Protein AF-A0A349Z1N7-F1 (afdb_monomer_lite)

Foldseek 3Di:
DPDPPPDDDDLVRLVVQLVVLVVQLVVLVVQLVVQCVPQPDPLSNVLSCQLSVLSNQLSVLRNVLSVDPDPVVNVVSVVSNVVSVLSNQLSVCSCVLCPVVNDPRSVVVSVVSNVVD

pLDDT: mean 94.61, std 8.95, range [55.28, 98.81]

Structure (mmCIF, N/CA/C/O backbone):
data_AF-A0A349Z1N7-F1
#
_entry.id   AF-A0A349Z1N7-F1
#
loop_
_atom_site.group_PDB
_atom_site.id
_atom_site.type_symbol
_atom_site.label_atom_id
_atom_site.label_alt_id
_atom_site.label_comp_id
_atom_site.label_asym_id
_atom_site.label_entity_id
_atom_site.label_seq_id
_atom_site.pdbx_PDB_ins_code
_atom_site.Cartn_x
_atom_site.Cartn_y
_atom_site.Cartn_z
_atom_site.occupancy
_atom_site.B_iso_or_equiv
_atom_site.auth_seq_id
_atom_site.auth_comp_id
_atom_site.auth_asym_id
_atom_site.auth_atom_id
_atom_site.pdbx_PDB_model_num
ATOM 1 N N . MET A 1 1 ? -1.844 23.747 28.828 1.00 57.31 1 MET A N 1
ATOM 2 C CA . MET A 1 1 ? -2.232 23.087 27.562 1.00 57.31 1 MET A CA 1
ATOM 3 C C . MET A 1 1 ? -3.339 22.096 27.873 1.00 57.31 1 MET A C 1
ATOM 5 O O . MET A 1 1 ? -3.063 21.061 28.462 1.00 57.31 1 MET A O 1
ATOM 9 N N . THR A 1 2 ? -4.591 22.436 27.579 1.00 58.88 2 THR A N 1
ATOM 10 C CA . THR A 1 2 ? -5.709 21.489 27.663 1.00 58.88 2 THR A CA 1
ATOM 11 C C . THR A 1 2 ? -5.601 20.539 26.472 1.00 58.88 2 THR A C 1
ATOM 13 O O . THR A 1 2 ? -5.696 20.965 25.323 1.00 58.88 2 THR A O 1
ATOM 16 N N . SER A 1 3 ? -5.317 19.259 26.717 1.00 60.72 3 SER A N 1
ATOM 17 C CA . SER A 1 3 ? -5.391 18.241 25.671 1.00 60.72 3 SER A CA 1
ATOM 18 C C . SER A 1 3 ? -6.848 18.141 25.229 1.00 60.72 3 SER A C 1
ATOM 20 O O . SER A 1 3 ? -7.719 17.789 26.019 1.00 60.72 3 SER A O 1
ATOM 22 N N . ILE A 1 4 ? -7.136 18.494 23.976 1.00 61.03 4 ILE A N 1
ATOM 23 C CA . ILE A 1 4 ? -8.455 18.238 23.397 1.00 61.03 4 ILE A CA 1
ATOM 24 C C . ILE A 1 4 ? -8.653 16.717 23.456 1.00 61.03 4 ILE A C 1
ATOM 26 O O . ILE A 1 4 ? -7.848 15.989 22.863 1.00 61.03 4 ILE A O 1
ATOM 30 N N . PRO A 1 5 ? -9.655 16.202 24.190 1.00 55.28 5 PRO A N 1
ATOM 31 C CA . PRO A 1 5 ? -9.874 14.769 24.258 1.00 55.28 5 PRO A CA 1
ATOM 32 C C . PRO A 1 5 ? -10.182 14.263 22.848 1.00 55.28 5 PRO A C 1
ATOM 34 O O . PRO A 1 5 ? -11.110 14.737 22.191 1.00 55.28 5 PRO A O 1
ATOM 37 N N . LYS A 1 6 ? -9.374 13.316 22.360 1.00 62.47 6 LYS A N 1
ATOM 38 C CA . LYS A 1 6 ? -9.591 12.682 21.057 1.00 62.47 6 LYS A CA 1
ATOM 39 C C . LYS A 1 6 ? -10.917 11.923 21.144 1.00 62.47 6 LYS A C 1
ATOM 41 O O . LYS A 1 6 ? -11.005 10.932 21.868 1.00 62.47 6 LYS A O 1
ATOM 46 N N . ARG A 1 7 ? -11.959 12.421 20.473 1.00 74.69 7 ARG A N 1
ATOM 47 C CA . ARG A 1 7 ? -13.291 11.806 20.493 1.00 74.69 7 ARG A CA 1
ATOM 48 C C . ARG A 1 7 ? -13.181 10.390 19.926 1.00 74.69 7 ARG A C 1
ATOM 50 O O . ARG A 1 7 ? -12.690 10.212 18.815 1.00 74.69 7 ARG A O 1
ATOM 57 N N . ALA A 1 8 ? -13.582 9.395 20.711 1.00 80.31 8 ALA A N 1
ATOM 58 C CA . ALA A 1 8 ? -13.696 8.030 20.218 1.00 80.31 8 ALA A CA 1
ATOM 59 C C . ALA A 1 8 ? -14.833 7.958 19.189 1.00 80.31 8 ALA A C 1
ATOM 61 O O . ALA A 1 8 ? -15.852 8.633 19.362 1.00 80.31 8 ALA A O 1
ATOM 62 N N . TYR A 1 9 ? -14.652 7.154 18.141 1.00 85.25 9 TYR A N 1
ATOM 63 C CA . TYR A 1 9 ? -15.703 6.905 17.161 1.00 85.25 9 TYR A CA 1
ATOM 64 C C . TYR A 1 9 ? -16.909 6.242 17.830 1.00 85.25 9 TYR A C 1
ATOM 66 O O . TYR A 1 9 ? -16.778 5.407 18.730 1.00 85.25 9 TYR A O 1
ATOM 74 N N . SER A 1 10 ? -18.096 6.627 17.384 1.00 92.19 10 SER A N 1
ATOM 75 C CA . SER A 1 10 ? -19.338 5.946 17.720 1.00 92.19 10 SER A CA 1
ATOM 76 C C . SER A 1 10 ? -19.382 4.553 17.086 1.00 92.19 10 SER A C 1
ATOM 78 O O . SER A 1 10 ? -18.720 4.281 16.086 1.00 92.19 10 SER A O 1
ATOM 80 N N . ALA A 1 11 ? -20.214 3.665 17.633 1.00 90.06 11 ALA A N 1
ATOM 81 C CA . ALA A 1 11 ? -20.395 2.326 17.072 1.00 90.06 11 ALA A CA 1
ATOM 82 C C . ALA A 1 11 ? -20.879 2.358 15.608 1.00 90.06 11 ALA A C 1
ATOM 84 O O . ALA A 1 11 ? -20.483 1.512 14.811 1.00 90.06 11 ALA A O 1
ATOM 85 N N . ALA A 1 12 ? -21.698 3.352 15.248 1.00 93.75 12 ALA A N 1
ATOM 86 C CA . ALA A 1 12 ? -22.162 3.543 13.879 1.00 93.75 12 ALA A CA 1
ATOM 87 C C . ALA A 1 12 ? -21.017 3.950 12.934 1.00 93.75 12 ALA A C 1
ATOM 89 O O . ALA A 1 12 ? -20.912 3.401 11.842 1.00 93.75 12 ALA A O 1
ATOM 90 N N . GLU A 1 13 ? -20.138 4.864 13.359 1.00 93.44 13 GLU A N 1
ATOM 91 C CA . GLU A 1 13 ? -18.959 5.265 12.576 1.00 93.44 13 GLU A CA 1
ATOM 92 C C . GLU A 1 13 ? -17.985 4.098 12.384 1.00 93.44 13 GLU A C 1
ATOM 94 O O . GLU A 1 13 ? -17.530 3.863 11.271 1.00 93.44 13 GLU A O 1
ATOM 99 N N . GLU A 1 14 ? -17.712 3.320 13.435 1.00 93.62 14 GLU A N 1
ATOM 100 C CA . GLU A 1 14 ? -16.864 2.119 13.351 1.00 93.62 14 GLU A CA 1
ATOM 101 C C . GLU A 1 14 ? -17.431 1.103 12.347 1.00 93.62 14 GLU A C 1
ATOM 103 O O . GLU A 1 14 ? -16.706 0.566 11.511 1.00 93.62 14 GLU A O 1
ATOM 108 N N . TRP A 1 15 ? -18.748 0.885 12.369 1.00 94.94 15 TRP A N 1
ATOM 109 C CA . TRP A 1 15 ? -19.408 -0.035 11.446 1.00 94.94 15 TRP A CA 1
ATOM 110 C C . TRP A 1 15 ? -19.358 0.454 9.992 1.00 94.94 15 TRP A C 1
ATOM 112 O O . TRP A 1 15 ? -19.003 -0.310 9.093 1.00 94.94 15 TRP A O 1
ATOM 122 N N . LEU A 1 16 ? -19.646 1.738 9.760 1.00 96.12 16 LEU A N 1
ATOM 123 C CA . LEU A 1 16 ? -19.570 2.348 8.430 1.00 96.12 16 LEU A CA 1
ATOM 124 C C . LEU A 1 16 ? -18.142 2.340 7.874 1.00 96.12 16 LEU A C 1
ATOM 126 O O . LEU A 1 16 ? -17.960 2.028 6.698 1.00 96.12 16 LEU A O 1
ATOM 130 N N . ASN A 1 17 ? -17.138 2.629 8.708 1.00 95.62 17 ASN A N 1
ATOM 131 C CA . ASN A 1 17 ? -15.728 2.583 8.318 1.00 95.62 17 ASN A CA 1
ATOM 132 C C . ASN A 1 17 ? -15.291 1.158 7.963 1.00 95.62 17 ASN A C 1
ATOM 134 O O . ASN A 1 17 ? -14.634 0.949 6.947 1.00 95.62 17 ASN A O 1
ATOM 138 N N . SER A 1 18 ? -15.693 0.158 8.752 1.00 95.19 18 SER A N 1
ATOM 139 C CA . SER A 1 18 ? -15.368 -1.240 8.453 1.00 95.19 18 SER A CA 1
ATOM 140 C C . SER A 1 18 ? -15.947 -1.681 7.102 1.00 95.19 18 SER A C 1
ATOM 142 O O . SER A 1 18 ? -15.246 -2.300 6.303 1.00 95.19 18 SER A O 1
ATOM 144 N N . ILE A 1 19 ? -17.190 -1.301 6.787 1.00 97.50 19 ILE A N 1
ATOM 145 C CA . ILE A 1 19 ? -17.823 -1.644 5.504 1.00 97.50 19 ILE A CA 1
ATOM 146 C C . ILE A 1 19 ? -17.162 -0.924 4.334 1.00 97.50 19 ILE A C 1
ATOM 148 O O . ILE A 1 19 ? -16.842 -1.562 3.331 1.00 97.50 19 ILE A O 1
ATOM 152 N N . SER A 1 20 ? -16.964 0.391 4.431 1.00 98.00 20 SER A N 1
ATOM 153 C CA . SER A 1 20 ? -16.398 1.163 3.323 1.00 98.00 20 SER A CA 1
ATOM 154 C C . SER A 1 20 ? -14.971 0.715 3.002 1.00 98.00 20 SER A C 1
ATOM 156 O O . SER A 1 20 ? -14.639 0.530 1.830 1.00 98.00 20 SER A O 1
ATOM 158 N N . HIS A 1 21 ? -14.158 0.427 4.021 1.00 97.06 21 HIS A N 1
ATOM 159 C CA . HIS A 1 21 ? -12.803 -0.090 3.837 1.00 97.06 21 HIS A CA 1
ATOM 160 C C . HIS A 1 21 ? -12.814 -1.545 3.349 1.00 97.06 21 HIS A C 1
ATOM 162 O O . HIS A 1 21 ? -12.003 -1.907 2.499 1.00 97.06 21 HIS A O 1
ATOM 168 N N . GLY A 1 22 ? -13.773 -2.363 3.793 1.00 98.12 22 GLY A N 1
ATOM 169 C CA . GLY A 1 22 ? -13.947 -3.729 3.296 1.00 98.12 22 GLY A CA 1
ATOM 170 C C . GLY A 1 22 ? -14.277 -3.764 1.802 1.00 98.12 22 GLY A C 1
ATOM 171 O O . GLY A 1 22 ? -13.668 -4.523 1.047 1.00 98.12 22 GLY A O 1
ATOM 172 N N . LEU A 1 23 ? -15.179 -2.890 1.345 1.00 98.56 23 LEU A N 1
ATOM 173 C CA . LEU A 1 23 ? -15.493 -2.727 -0.079 1.00 98.56 23 LEU A CA 1
ATOM 174 C C . LEU A 1 23 ? -14.281 -2.226 -0.874 1.00 98.56 23 LEU A C 1
ATOM 176 O O . LEU A 1 23 ? -14.004 -2.738 -1.959 1.00 98.56 23 LEU A O 1
ATOM 180 N N . ALA A 1 24 ? -13.526 -1.274 -0.323 1.00 98.44 24 ALA A N 1
ATOM 181 C CA . ALA A 1 24 ? -12.298 -0.787 -0.942 1.00 98.44 24 ALA A CA 1
ATOM 182 C C . ALA A 1 24 ? -11.218 -1.881 -1.040 1.00 98.44 24 ALA A C 1
ATOM 184 O O . ALA A 1 24 ? -10.527 -1.962 -2.052 1.00 98.44 24 ALA A O 1
ATOM 185 N N . CYS A 1 25 ? -11.119 -2.776 -0.053 1.00 98.69 25 CYS A N 1
ATOM 186 C CA . CYS A 1 25 ? -10.227 -3.937 -0.089 1.00 98.69 25 CYS A CA 1
ATOM 187 C C . CYS A 1 25 ? -10.583 -4.887 -1.244 1.00 98.69 25 CYS A C 1
ATOM 189 O O . CYS A 1 25 ? -9.712 -5.277 -2.021 1.00 98.69 25 CYS A O 1
ATOM 191 N N . VAL A 1 26 ? -11.872 -5.198 -1.423 1.00 98.69 26 VAL A N 1
ATOM 192 C CA . VAL A 1 26 ? -12.341 -6.013 -2.560 1.00 98.69 26 VAL A CA 1
ATOM 193 C C . VAL A 1 26 ? -12.026 -5.327 -3.891 1.00 98.69 26 VAL A C 1
ATOM 195 O O . VAL A 1 26 ? -11.491 -5.964 -4.800 1.00 98.69 26 VAL A O 1
ATOM 198 N N . ALA A 1 27 ? -12.291 -4.023 -4.003 1.00 98.69 27 ALA A N 1
ATOM 199 C CA . ALA A 1 27 ? -11.952 -3.253 -5.197 1.00 98.69 27 ALA A CA 1
ATOM 200 C C . ALA A 1 27 ? -10.436 -3.247 -5.476 1.00 98.69 27 ALA A C 1
ATOM 202 O O . ALA A 1 27 ? -10.032 -3.376 -6.630 1.00 98.69 27 ALA A O 1
ATOM 203 N N . ALA A 1 28 ? -9.597 -3.167 -4.438 1.00 98.62 28 ALA A N 1
ATOM 204 C CA . ALA A 1 28 ? -8.141 -3.226 -4.557 1.00 98.62 28 ALA A CA 1
ATOM 205 C C . ALA A 1 28 ? -7.651 -4.589 -5.072 1.00 98.62 28 ALA A C 1
ATOM 207 O O . ALA A 1 28 ? -6.766 -4.629 -5.924 1.00 98.62 28 ALA A O 1
ATOM 208 N N . ILE A 1 29 ? -8.258 -5.697 -4.628 1.00 98.81 29 ILE A N 1
ATOM 209 C CA . ILE A 1 29 ? -7.966 -7.045 -5.151 1.00 98.81 29 ILE A CA 1
ATOM 210 C C . ILE A 1 29 ? -8.293 -7.120 -6.645 1.00 98.81 29 ILE A C 1
ATOM 212 O O . ILE A 1 29 ? -7.459 -7.552 -7.440 1.00 98.81 29 ILE A O 1
ATOM 216 N N . VAL A 1 30 ? -9.485 -6.665 -7.042 1.00 98.75 30 VAL A N 1
ATOM 217 C CA . VAL A 1 30 ? -9.904 -6.644 -8.454 1.00 98.75 30 VAL A CA 1
ATOM 218 C C . VAL A 1 30 ? -8.969 -5.764 -9.290 1.00 98.75 30 VAL A C 1
ATOM 220 O O . VAL A 1 30 ? -8.524 -6.174 -10.363 1.00 98.75 30 VAL A O 1
ATOM 223 N N . GLY A 1 31 ? -8.617 -4.581 -8.781 1.00 98.62 31 GLY A N 1
ATOM 224 C CA . GLY A 1 31 ? -7.668 -3.670 -9.417 1.00 98.62 31 GLY A CA 1
ATOM 225 C C . GLY A 1 31 ? -6.292 -4.302 -9.618 1.00 98.62 31 GLY A C 1
ATOM 226 O O . GLY A 1 31 ? -5.760 -4.252 -10.726 1.00 98.62 31 GLY A O 1
ATOM 227 N N . LEU A 1 32 ? -5.746 -4.965 -8.592 1.00 98.69 32 LEU A N 1
ATOM 228 C CA . LEU A 1 32 ? -4.470 -5.676 -8.687 1.00 98.69 32 LEU A CA 1
ATOM 229 C C . LEU A 1 32 ? -4.513 -6.767 -9.763 1.00 98.69 32 LEU A C 1
ATOM 231 O O . LEU A 1 32 ? -3.591 -6.854 -10.572 1.00 98.69 32 LEU A O 1
ATOM 235 N N . VAL 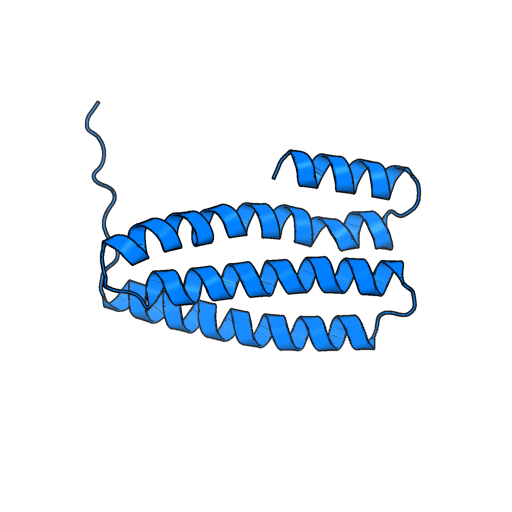A 1 33 ? -5.584 -7.565 -9.820 1.00 98.69 33 VAL A N 1
ATOM 236 C CA . VAL A 1 33 ? -5.750 -8.590 -10.864 1.00 98.69 33 VAL A CA 1
ATOM 237 C C . VAL A 1 33 ? -5.709 -7.956 -12.255 1.00 98.69 33 VAL A C 1
ATOM 239 O O . VAL A 1 33 ? -4.953 -8.418 -13.108 1.00 98.69 33 VAL A O 1
ATOM 242 N N . PHE A 1 34 ? -6.449 -6.869 -12.492 1.00 98.62 34 PHE A N 1
ATOM 243 C CA . PHE A 1 34 ? -6.421 -6.193 -13.792 1.00 98.62 34 PHE A CA 1
ATOM 244 C C . PHE A 1 34 ? -5.054 -5.601 -14.134 1.00 98.62 34 PHE A C 1
ATOM 246 O O . PHE A 1 34 ? -4.622 -5.717 -15.281 1.00 98.62 34 PHE A O 1
ATOM 253 N N . MET A 1 35 ? -4.352 -5.007 -13.168 1.00 98.38 35 MET A N 1
ATOM 254 C CA . MET A 1 35 ? -2.996 -4.500 -13.391 1.00 98.38 35 MET A CA 1
ATOM 255 C C . MET A 1 35 ? -2.029 -5.625 -13.773 1.00 98.38 35 MET A C 1
ATOM 257 O O . MET A 1 35 ? -1.280 -5.477 -14.735 1.00 98.38 35 MET A O 1
ATOM 261 N N . LEU A 1 36 ? -2.079 -6.766 -13.077 1.00 98.50 36 LEU A N 1
ATOM 262 C CA . LEU A 1 36 ? -1.230 -7.924 -13.374 1.00 98.50 36 LEU A CA 1
ATOM 263 C C . LEU A 1 36 ? -1.527 -8.529 -14.750 1.00 98.50 36 LEU A C 1
ATOM 265 O O . LEU A 1 36 ? -0.594 -8.889 -15.459 1.00 98.50 36 LEU A O 1
ATOM 269 N N . LEU A 1 37 ? -2.797 -8.591 -15.161 1.00 98.44 37 LEU A N 1
ATOM 270 C CA . LEU A 1 37 ? -3.180 -9.067 -16.497 1.00 98.44 37 LEU A CA 1
ATOM 271 C C . LEU A 1 37 ? -2.689 -8.152 -17.629 1.00 98.44 37 LEU A C 1
ATOM 273 O O . LEU A 1 37 ? -2.541 -8.611 -18.759 1.00 98.44 37 LEU A O 1
ATOM 277 N N . ARG A 1 38 ? -2.463 -6.863 -17.348 1.00 97.56 38 ARG A N 1
ATOM 278 C CA . ARG A 1 38 ? -1.962 -5.881 -18.324 1.00 97.56 38 ARG A CA 1
ATOM 279 C C . ARG A 1 38 ? -0.452 -5.656 -18.265 1.00 97.56 38 ARG A C 1
ATOM 281 O O . ARG A 1 38 ? 0.070 -4.919 -19.096 1.00 97.56 38 ARG A O 1
ATOM 288 N N . ALA A 1 39 ? 0.240 -6.222 -17.285 1.00 97.50 39 ALA A N 1
ATOM 289 C CA . ALA A 1 39 ? 1.666 -6.011 -17.098 1.00 97.50 39 ALA A CA 1
ATOM 290 C C . ALA A 1 39 ? 2.478 -6.818 -18.128 1.00 97.50 39 ALA A C 1
ATOM 292 O O . ALA A 1 39 ? 2.449 -8.045 -18.130 1.00 97.50 39 ALA A O 1
ATOM 293 N N . GLU A 1 40 ? 3.226 -6.128 -18.991 1.00 97.50 40 GLU A N 1
ATOM 294 C CA . GLU A 1 40 ? 3.985 -6.749 -20.093 1.00 97.50 40 GLU A CA 1
ATOM 295 C C . GLU A 1 40 ? 5.459 -7.019 -19.744 1.00 97.50 40 GLU A C 1
ATOM 297 O O . GLU A 1 40 ? 6.141 -7.786 -20.420 1.00 97.50 40 GLU A O 1
ATOM 302 N N . THR A 1 41 ? 5.970 -6.402 -18.675 1.00 98.12 41 THR A N 1
ATOM 303 C CA . THR A 1 41 ? 7.370 -6.531 -18.234 1.00 98.12 41 THR A CA 1
ATOM 304 C C . THR A 1 41 ? 7.464 -6.968 -16.776 1.00 98.12 41 THR A C 1
ATOM 306 O O . THR A 1 41 ? 6.591 -6.653 -15.964 1.00 98.12 41 THR A O 1
ATOM 309 N N . SER A 1 42 ? 8.570 -7.615 -16.399 1.00 98.00 42 SER A N 1
ATOM 310 C CA . SER A 1 42 ? 8.840 -8.000 -15.004 1.00 98.00 42 SER A CA 1
ATOM 311 C C . SER A 1 42 ? 8.817 -6.806 -14.040 1.00 98.00 42 SER A C 1
ATOM 313 O O . SER A 1 42 ? 8.318 -6.924 -12.920 1.00 98.00 42 SER A O 1
ATOM 315 N N . VAL A 1 43 ? 9.286 -5.636 -14.488 1.00 97.94 43 VAL A N 1
ATOM 316 C CA . VAL A 1 43 ? 9.219 -4.383 -13.721 1.00 97.94 43 VAL A CA 1
ATOM 317 C C . VAL A 1 43 ? 7.767 -3.964 -13.501 1.00 97.94 43 VAL A C 1
ATOM 319 O O . VAL A 1 43 ? 7.385 -3.687 -12.367 1.00 97.94 43 VAL A O 1
ATOM 322 N N . SER A 1 44 ? 6.930 -3.979 -14.545 1.00 98.00 44 SER A N 1
ATOM 323 C CA . SER A 1 44 ? 5.508 -3.630 -14.416 1.00 98.00 44 SER A CA 1
ATOM 324 C C . SER A 1 44 ? 4.721 -4.617 -13.547 1.00 98.00 44 SER A C 1
ATOM 326 O O . SER A 1 44 ? 3.872 -4.184 -12.769 1.00 98.00 44 SER A O 1
ATOM 328 N N . VAL A 1 45 ? 5.044 -5.917 -13.595 1.00 98.62 45 VAL A N 1
ATOM 329 C CA . VAL A 1 45 ? 4.460 -6.939 -12.708 1.00 98.62 45 VAL A CA 1
ATOM 330 C C . VAL A 1 45 ? 4.833 -6.647 -11.258 1.00 98.62 45 VAL A C 1
ATOM 332 O O . VAL A 1 45 ? 3.960 -6.586 -10.395 1.00 98.62 45 VAL A O 1
ATOM 335 N N . THR A 1 46 ? 6.120 -6.406 -10.998 1.00 98.38 46 THR A N 1
ATOM 336 C CA . THR A 1 46 ? 6.635 -6.123 -9.651 1.00 98.38 46 THR A CA 1
ATOM 337 C C . THR A 1 46 ? 6.016 -4.850 -9.085 1.00 98.38 46 THR A C 1
ATOM 339 O O . THR A 1 46 ? 5.498 -4.855 -7.973 1.00 98.38 46 THR A O 1
ATOM 342 N N . ALA A 1 47 ? 6.005 -3.767 -9.863 1.00 98.38 47 ALA A N 1
ATOM 343 C CA . ALA A 1 47 ? 5.444 -2.495 -9.433 1.00 98.38 47 ALA A CA 1
ATOM 344 C C . ALA A 1 47 ? 3.931 -2.577 -9.172 1.00 98.38 47 ALA A C 1
ATOM 346 O O . ALA A 1 47 ? 3.449 -2.012 -8.192 1.00 98.38 47 ALA A O 1
ATOM 347 N N . SER A 1 48 ? 3.197 -3.323 -10.004 1.00 98.56 48 SER A N 1
ATOM 348 C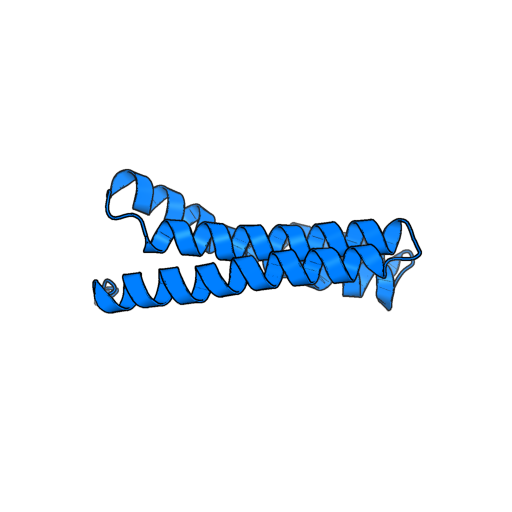 CA . SER A 1 48 ? 1.764 -3.573 -9.808 1.00 98.56 48 SER A CA 1
ATOM 349 C C . SER A 1 48 ? 1.501 -4.395 -8.548 1.00 98.56 48 SER A C 1
ATOM 351 O O . SER A 1 48 ? 0.633 -4.032 -7.759 1.00 98.56 48 SER A O 1
ATOM 353 N N . ALA A 1 49 ? 2.274 -5.463 -8.325 1.00 98.69 49 ALA A N 1
ATOM 354 C CA . ALA A 1 49 ? 2.163 -6.308 -7.138 1.00 98.69 49 ALA A CA 1
ATOM 355 C C . ALA A 1 49 ? 2.465 -5.536 -5.849 1.00 98.69 49 ALA A C 1
ATOM 357 O O . ALA A 1 49 ? 1.742 -5.680 -4.867 1.00 98.69 49 ALA A O 1
ATOM 358 N N . VAL A 1 50 ? 3.494 -4.685 -5.863 1.00 98.69 50 VAL A N 1
ATOM 359 C CA . VAL A 1 50 ? 3.851 -3.833 -4.724 1.00 98.69 50 VAL A CA 1
ATOM 360 C C . VAL A 1 50 ? 2.740 -2.826 -4.427 1.00 98.69 50 VAL A C 1
ATOM 362 O O . VAL A 1 50 ? 2.271 -2.770 -3.294 1.00 98.69 50 VAL A O 1
ATOM 365 N N . TYR A 1 51 ? 2.276 -2.076 -5.431 1.00 98.75 51 TYR A N 1
ATOM 366 C CA . TYR A 1 51 ? 1.199 -1.100 -5.248 1.00 98.75 51 TYR A CA 1
ATOM 367 C C . TYR A 1 51 ? -0.110 -1.750 -4.782 1.00 98.75 51 TYR A C 1
ATOM 369 O O . TYR A 1 51 ? -0.683 -1.349 -3.770 1.00 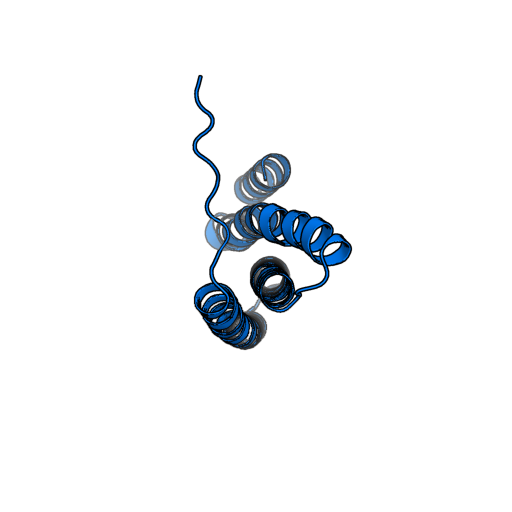98.75 51 TYR A O 1
ATOM 377 N N . GLY A 1 52 ? -0.586 -2.771 -5.498 1.00 98.75 52 GLY A N 1
ATOM 378 C CA . GLY A 1 52 ? -1.836 -3.439 -5.146 1.00 98.75 52 GLY A CA 1
ATOM 379 C C . GLY A 1 52 ? -1.740 -4.165 -3.805 1.00 98.75 52 GLY A C 1
ATOM 380 O O . GLY A 1 52 ? -2.683 -4.125 -3.022 1.00 98.75 52 GLY A O 1
ATOM 381 N N . GLY A 1 53 ? -0.589 -4.767 -3.494 1.00 98.81 53 GLY A N 1
ATOM 382 C CA . GLY A 1 53 ? -0.346 -5.434 -2.218 1.00 98.81 53 GLY A CA 1
ATOM 383 C C . GLY A 1 53 ? -0.430 -4.485 -1.022 1.00 98.81 53 GLY A C 1
ATOM 384 O O . GLY A 1 53 ? -1.116 -4.796 -0.047 1.00 98.81 53 GLY A O 1
ATOM 385 N N . THR A 1 54 ? 0.202 -3.308 -1.092 1.00 98.69 54 THR A N 1
ATOM 386 C CA . THR A 1 54 ? 0.119 -2.322 0.000 1.00 98.69 54 THR A CA 1
ATOM 387 C C . THR A 1 54 ? -1.271 -1.696 0.109 1.00 98.69 54 THR A C 1
ATOM 389 O O . THR A 1 54 ? -1.735 -1.460 1.224 1.00 98.69 54 THR A O 1
ATOM 392 N N . LEU A 1 55 ? -1.978 -1.502 -1.010 1.00 98.62 55 LEU A N 1
ATOM 393 C CA . LEU A 1 55 ? -3.364 -1.017 -1.028 1.00 98.62 55 LEU A CA 1
ATOM 394 C C . LEU A 1 55 ? -4.329 -2.000 -0.355 1.00 98.62 55 LEU A C 1
ATOM 396 O O . LEU A 1 55 ? -5.126 -1.599 0.494 1.00 98.62 55 LEU A O 1
ATOM 400 N N . ILE A 1 56 ? -4.217 -3.292 -0.677 1.00 98.81 56 ILE A N 1
ATOM 401 C CA . ILE A 1 56 ? -4.988 -4.359 -0.024 1.00 98.81 56 ILE A CA 1
ATOM 402 C C . ILE A 1 56 ? -4.654 -4.408 1.466 1.00 98.81 56 ILE A C 1
ATOM 404 O O . ILE A 1 56 ? -5.562 -4.438 2.293 1.00 98.81 56 ILE A O 1
ATOM 408 N N . PHE A 1 57 ? -3.366 -4.386 1.824 1.00 98.50 57 PHE A N 1
ATOM 409 C CA . PHE A 1 57 ? -2.936 -4.432 3.221 1.00 98.50 57 PHE A CA 1
ATOM 410 C C . PHE A 1 57 ? -3.490 -3.258 4.038 1.00 98.50 57 PHE A C 1
ATOM 412 O O . PHE A 1 57 ? -3.990 -3.468 5.142 1.00 98.50 57 PHE A O 1
ATOM 419 N N . MET A 1 58 ? -3.462 -2.044 3.484 1.00 98.44 58 MET A N 1
ATOM 420 C CA . MET A 1 58 ? -4.002 -0.845 4.124 1.00 98.44 58 MET A CA 1
ATOM 421 C C . MET A 1 58 ? -5.502 -0.968 4.386 1.00 98.44 58 MET A C 1
ATOM 423 O O . MET A 1 58 ? -5.930 -0.860 5.539 1.00 98.44 58 MET A O 1
ATOM 427 N N . PHE A 1 59 ? -6.297 -1.290 3.364 1.00 98.44 59 PHE A N 1
ATOM 428 C CA . PHE A 1 59 ? -7.742 -1.411 3.548 1.00 98.44 59 PHE A CA 1
ATOM 429 C C . PHE A 1 59 ? -8.130 -2.600 4.425 1.00 98.44 59 PHE A C 1
ATOM 431 O O . PHE A 1 59 ? -9.051 -2.482 5.234 1.00 98.44 59 PHE A O 1
ATOM 438 N N . LEU A 1 60 ? -7.420 -3.726 4.332 1.00 98.25 60 LEU A N 1
ATOM 439 C CA . LEU A 1 60 ? -7.653 -4.884 5.192 1.00 98.25 60 LEU A CA 1
ATOM 440 C C . LEU A 1 60 ? -7.350 -4.562 6.659 1.00 98.25 60 LEU A C 1
ATOM 442 O O . LEU A 1 60 ? -8.187 -4.823 7.523 1.00 98.25 60 LEU A O 1
ATOM 446 N N . SER A 1 61 ? -6.188 -3.968 6.938 1.00 97.75 61 SER A N 1
ATOM 447 C CA . SER A 1 61 ? -5.790 -3.561 8.291 1.00 97.75 61 SER A CA 1
ATOM 448 C C . SER A 1 61 ? -6.841 -2.645 8.919 1.00 97.75 61 SER A C 1
ATOM 450 O O . SER A 1 61 ? -7.299 -2.877 10.040 1.00 97.75 61 SER A O 1
ATOM 452 N N . SER A 1 62 ? -7.317 -1.676 8.141 1.00 97.31 62 SER A N 1
ATOM 453 C CA . SER A 1 62 ? -8.329 -0.719 8.570 1.00 97.31 62 SER A CA 1
ATOM 454 C C . SER A 1 62 ? -9.709 -1.343 8.791 1.00 97.31 62 SER A C 1
ATOM 456 O O . SER A 1 62 ? -10.371 -1.081 9.798 1.00 97.31 62 SER A O 1
ATOM 458 N N . THR A 1 63 ? -10.112 -2.258 7.905 1.00 97.75 63 THR A N 1
ATOM 459 C CA . THR A 1 63 ? -11.356 -3.031 8.042 1.00 97.75 63 THR A CA 1
ATOM 460 C C . THR A 1 63 ? -11.371 -3.805 9.358 1.00 97.75 63 THR A C 1
ATOM 462 O O . THR A 1 63 ? -12.359 -3.755 10.096 1.00 97.75 63 THR A O 1
ATOM 465 N N . ILE A 1 64 ? -10.266 -4.491 9.675 1.00 96.81 64 ILE A N 1
ATOM 466 C CA . ILE A 1 64 ? -10.125 -5.288 10.899 1.00 96.81 64 ILE A CA 1
ATOM 467 C C . ILE A 1 64 ? -10.057 -4.374 12.131 1.00 96.81 64 ILE A C 1
ATOM 469 O O . ILE A 1 64 ? -10.705 -4.662 13.137 1.00 96.81 64 ILE A O 1
ATOM 473 N N . TYR A 1 65 ? -9.324 -3.257 12.065 1.00 96.31 65 TYR A N 1
ATOM 474 C CA . TYR A 1 65 ? -9.246 -2.277 13.154 1.00 96.31 65 TYR A CA 1
ATOM 475 C C . TYR A 1 65 ? -10.630 -1.765 13.574 1.00 96.31 65 TYR A C 1
ATOM 477 O O . TYR A 1 65 ? -10.938 -1.735 14.771 1.00 96.31 65 TYR A O 1
ATOM 485 N N . HIS A 1 66 ? -11.468 -1.420 12.596 1.00 95.19 66 HIS A N 1
ATOM 486 C CA . HIS A 1 66 ? -12.812 -0.904 12.836 1.00 95.19 66 HIS A CA 1
ATOM 487 C C . HIS A 1 66 ? -13.836 -1.991 13.209 1.00 95.19 66 HIS A C 1
ATOM 489 O O . HIS A 1 66 ? -14.791 -1.721 13.935 1.00 95.19 66 HIS A O 1
ATOM 495 N N . ALA A 1 67 ? -13.617 -3.245 12.800 1.00 94.25 67 ALA A N 1
ATOM 496 C CA . ALA A 1 67 ? -14.480 -4.371 13.169 1.00 94.25 67 ALA A CA 1
ATOM 497 C C . ALA A 1 67 ? -14.254 -4.883 14.606 1.00 94.25 67 ALA A C 1
ATOM 499 O O . ALA A 1 67 ? -15.159 -5.453 15.220 1.00 94.25 67 ALA A O 1
ATOM 500 N N . VAL A 1 68 ? -13.044 -4.730 15.154 1.00 95.06 68 VAL A N 1
ATOM 501 C CA . VAL A 1 68 ? -12.669 -5.322 16.448 1.00 95.06 68 VAL A CA 1
ATOM 502 C C . VAL A 1 68 ? -13.069 -4.430 17.628 1.00 95.06 68 VAL A C 1
ATOM 504 O O . VAL A 1 68 ? -12.749 -3.244 17.693 1.00 95.06 68 VAL A O 1
ATOM 507 N N . THR A 1 69 ? -13.699 -5.037 18.637 1.00 90.75 69 THR A N 1
ATOM 508 C CA . THR A 1 69 ? -14.102 -4.380 19.897 1.00 90.75 69 THR A CA 1
ATOM 509 C C . THR A 1 69 ? -13.160 -4.677 21.071 1.00 90.75 69 THR A C 1
ATOM 511 O O . THR A 1 69 ? -13.131 -3.939 22.060 1.00 90.75 69 THR A O 1
ATOM 514 N N . HIS A 1 70 ? -12.349 -5.736 20.972 1.00 93.00 70 HIS A N 1
ATOM 515 C CA . HIS A 1 70 ? -11.437 -6.162 22.032 1.00 93.00 70 HIS A CA 1
ATOM 516 C C . HIS A 1 70 ? -10.260 -5.183 22.196 1.00 93.00 70 HIS A C 1
ATOM 518 O O . HIS A 1 70 ? -9.402 -5.069 21.322 1.00 93.00 70 HIS A O 1
ATOM 524 N N . GLN A 1 71 ? -10.146 -4.542 23.364 1.00 88.38 71 GLN A N 1
ATOM 525 C CA . GLN A 1 71 ? -9.249 -3.396 23.599 1.00 88.38 71 GLN A CA 1
ATOM 526 C C . GLN A 1 71 ? -7.762 -3.659 23.299 1.00 88.38 71 GLN A C 1
ATOM 528 O O . GLN A 1 71 ? -7.125 -2.860 22.616 1.00 88.38 71 GLN A O 1
ATOM 533 N N . LYS A 1 72 ? -7.200 -4.794 23.750 1.00 89.19 72 LYS A N 1
ATOM 534 C CA . LYS A 1 72 ? -5.782 -5.128 23.482 1.00 89.19 72 LYS A CA 1
ATOM 535 C C . LYS A 1 72 ? -5.491 -5.290 21.984 1.00 89.19 72 LYS A C 1
ATOM 537 O O . LYS A 1 72 ? -4.539 -4.708 21.476 1.00 89.19 72 LYS A O 1
ATOM 542 N N . ALA A 1 73 ? -6.339 -6.043 21.280 1.00 92.50 73 ALA A N 1
ATOM 543 C CA . ALA A 1 73 ? -6.231 -6.242 19.840 1.00 92.50 73 ALA A CA 1
ATOM 544 C C . ALA A 1 73 ? -6.437 -4.924 19.080 1.00 92.50 73 ALA A C 1
ATOM 546 O O . ALA A 1 73 ? -5.669 -4.621 18.174 1.00 92.50 73 ALA A O 1
ATOM 547 N N . LYS A 1 74 ? -7.401 -4.094 19.504 1.00 91.94 74 LYS A N 1
ATOM 548 C CA . LYS A 1 74 ? -7.665 -2.781 18.902 1.00 91.94 74 LYS A CA 1
ATOM 549 C C . LYS A 1 74 ? -6.458 -1.844 18.987 1.00 91.94 74 LYS A C 1
ATOM 551 O O . LYS A 1 74 ? -6.192 -1.120 18.035 1.00 91.94 74 LYS A O 1
ATOM 556 N N . GLY A 1 75 ? -5.698 -1.886 20.084 1.00 92.44 75 GLY A N 1
ATOM 557 C CA . GLY A 1 75 ? -4.448 -1.131 20.219 1.00 92.44 75 GLY A CA 1
ATOM 558 C C . GLY A 1 75 ? -3.387 -1.537 19.191 1.00 92.44 75 GLY A C 1
ATOM 559 O O . GLY A 1 75 ? -2.816 -0.673 18.530 1.00 92.44 75 GLY A O 1
ATOM 560 N N . LEU A 1 76 ? -3.167 -2.843 19.013 1.00 94.56 76 LEU A N 1
ATOM 561 C CA . LEU A 1 76 ? -2.207 -3.364 18.035 1.00 94.56 76 LEU A CA 1
ATOM 562 C C . LEU A 1 76 ? -2.660 -3.108 16.588 1.00 94.56 76 LEU A C 1
ATOM 564 O O . LEU A 1 76 ? -1.874 -2.658 15.761 1.00 94.56 76 LEU A O 1
ATOM 568 N N . LEU A 1 77 ? -3.939 -3.334 16.291 1.00 95.50 77 LEU A N 1
ATOM 569 C CA . LEU A 1 77 ? -4.517 -3.086 14.968 1.00 95.50 77 LEU A CA 1
ATOM 570 C C . LEU A 1 77 ? -4.477 -1.609 14.588 1.00 95.50 77 LEU A C 1
ATOM 572 O O . LEU A 1 77 ? -4.241 -1.295 13.432 1.00 95.50 77 LEU A O 1
ATOM 576 N N . LYS A 1 78 ? -4.619 -0.699 15.557 1.00 95.25 78 LYS A N 1
ATOM 577 C CA . LYS A 1 78 ? -4.444 0.736 15.319 1.00 95.25 78 LYS A CA 1
ATOM 578 C C . LYS A 1 78 ? -3.033 1.069 14.836 1.00 95.25 78 LYS A C 1
ATOM 580 O O . LYS A 1 78 ? -2.876 1.905 13.953 1.00 95.25 78 LYS A O 1
ATOM 585 N N . LEU A 1 79 ? -2.011 0.429 15.411 1.00 94.88 79 LEU A N 1
ATOM 586 C CA . LEU A 1 79 ? -0.630 0.607 14.963 1.00 94.88 79 LEU A CA 1
ATOM 587 C C . LEU A 1 79 ? -0.465 0.119 13.520 1.00 94.88 79 LEU A C 1
ATOM 589 O O . LEU A 1 79 ? 0.112 0.839 12.709 1.00 94.88 79 LEU A O 1
ATOM 593 N N . PHE A 1 80 ? -1.000 -1.059 13.188 1.00 95.75 80 PHE A N 1
ATOM 594 C CA . PHE A 1 80 ? -0.961 -1.575 11.818 1.00 95.75 80 PHE A CA 1
ATOM 595 C C . PHE A 1 80 ? -1.721 -0.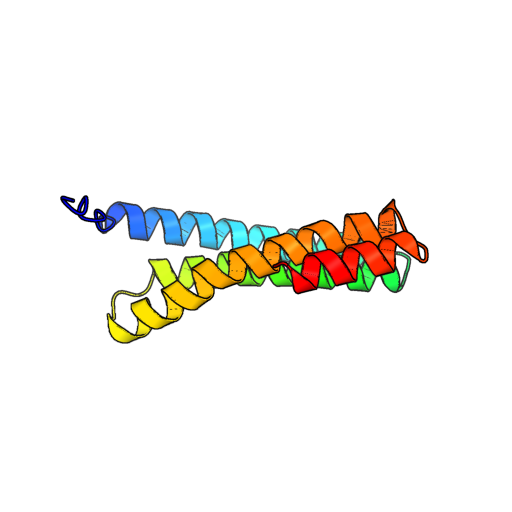685 10.835 1.00 95.75 80 PHE A C 1
ATOM 597 O O . PHE A 1 80 ? -1.195 -0.382 9.774 1.00 95.75 80 PHE A O 1
ATOM 604 N N . ASP A 1 81 ? -2.930 -0.248 11.180 1.00 96.62 81 ASP A N 1
ATOM 605 C CA . ASP A 1 81 ? -3.773 0.631 10.363 1.00 96.62 81 ASP A CA 1
ATOM 606 C C . ASP A 1 81 ? -3.057 1.948 10.033 1.00 96.62 81 ASP A C 1
ATOM 608 O O . ASP A 1 81 ? -2.956 2.328 8.869 1.00 96.62 81 ASP A O 1
ATOM 612 N N . HIS A 1 82 ? -2.437 2.588 11.029 1.00 96.19 82 HIS A N 1
ATOM 613 C CA . HIS A 1 82 ? -1.686 3.824 10.801 1.00 96.19 82 HIS A CA 1
ATOM 614 C C . HIS A 1 82 ? -0.376 3.579 10.035 1.00 96.19 82 HIS A C 1
ATOM 616 O O . HIS A 1 82 ? -0.032 4.362 9.153 1.00 96.19 82 HIS A O 1
ATOM 622 N N . SER A 1 83 ? 0.343 2.490 10.327 1.00 96.94 83 SER A N 1
ATOM 623 C CA . SER A 1 83 ? 1.592 2.148 9.623 1.00 96.94 83 SER A CA 1
ATOM 624 C C . SER A 1 83 ? 1.339 1.787 8.156 1.00 96.94 83 SER A C 1
ATOM 626 O O . SER A 1 83 ? 2.151 2.087 7.285 1.00 96.94 83 SER A O 1
ATOM 628 N N . ALA A 1 84 ? 0.192 1.175 7.856 1.00 97.75 84 ALA A N 1
ATOM 629 C CA . ALA A 1 84 ? -0.158 0.773 6.502 1.00 97.75 84 ALA A CA 1
ATOM 630 C C . ALA A 1 84 ? -0.362 1.967 5.557 1.00 97.75 84 ALA A C 1
ATOM 632 O O . ALA A 1 84 ? -0.159 1.819 4.354 1.00 97.75 84 ALA A O 1
ATOM 633 N N . ILE A 1 85 ? -0.702 3.151 6.080 1.00 97.94 85 ILE A N 1
ATOM 634 C CA . ILE A 1 85 ? -0.771 4.386 5.284 1.00 97.94 85 ILE A CA 1
ATOM 635 C C . ILE A 1 85 ? 0.607 4.718 4.708 1.00 97.94 85 ILE A C 1
ATOM 637 O O . ILE A 1 85 ? 0.715 5.003 3.519 1.00 97.94 85 ILE A O 1
ATOM 641 N N . TYR A 1 86 ? 1.664 4.626 5.517 1.00 97.56 86 TYR A N 1
ATOM 642 C CA . TYR A 1 86 ? 3.031 4.876 5.064 1.00 97.56 86 TYR A CA 1
ATOM 643 C C . TYR A 1 86 ? 3.479 3.845 4.021 1.00 97.56 86 TYR A C 1
ATOM 645 O O . TYR A 1 86 ? 3.952 4.211 2.945 1.00 97.56 86 TYR A O 1
ATOM 653 N N . LEU A 1 87 ? 3.211 2.557 4.258 1.00 97.81 87 LEU A N 1
ATOM 654 C CA . LEU A 1 87 ? 3.471 1.516 3.255 1.00 97.81 87 LEU A CA 1
ATOM 655 C C . LEU A 1 87 ? 2.715 1.764 1.941 1.00 97.81 87 LEU A C 1
ATOM 657 O O . LEU A 1 87 ? 3.265 1.552 0.859 1.00 97.81 87 LEU A O 1
ATOM 661 N N . LEU A 1 88 ? 1.465 2.228 2.009 1.00 98.44 88 LEU A N 1
ATOM 662 C CA . LEU A 1 88 ? 0.688 2.572 0.821 1.00 98.44 88 LEU A CA 1
ATOM 663 C C . LEU A 1 88 ? 1.262 3.790 0.089 1.00 98.44 88 LEU A C 1
ATOM 665 O O . LEU A 1 88 ? 1.278 3.791 -1.142 1.00 98.44 88 LEU A O 1
ATOM 669 N N . ILE A 1 89 ? 1.769 4.800 0.799 1.00 98.31 89 ILE A N 1
ATOM 670 C CA . ILE A 1 89 ? 2.468 5.934 0.177 1.00 98.31 89 ILE A CA 1
ATOM 671 C C . ILE A 1 89 ? 3.640 5.407 -0.662 1.00 98.31 89 ILE A C 1
ATOM 673 O O . ILE A 1 89 ? 3.672 5.641 -1.872 1.00 98.31 89 ILE A O 1
ATOM 677 N N . ALA A 1 90 ? 4.534 4.609 -0.075 1.00 98.38 90 ALA A N 1
ATOM 678 C CA . ALA A 1 90 ? 5.662 4.015 -0.797 1.00 98.38 90 ALA A CA 1
ATOM 679 C C . ALA A 1 90 ? 5.224 3.120 -1.973 1.00 98.38 90 ALA A C 1
ATOM 681 O O . ALA A 1 90 ? 5.752 3.218 -3.090 1.00 98.38 90 ALA A O 1
ATOM 682 N N . GLY A 1 91 ? 4.205 2.284 -1.760 1.00 98.44 91 GLY A N 1
ATOM 683 C CA . GLY A 1 91 ? 3.646 1.423 -2.801 1.00 98.44 91 GLY A CA 1
ATOM 684 C C . GLY A 1 91 ? 3.035 2.199 -3.969 1.00 98.44 91 GLY A C 1
ATOM 685 O O . GLY A 1 91 ? 3.239 1.816 -5.116 1.00 98.44 91 GLY A O 1
ATOM 686 N N . THR A 1 92 ? 2.361 3.322 -3.706 1.00 98.44 92 THR A N 1
ATOM 687 C CA . THR A 1 92 ? 1.746 4.186 -4.734 1.00 98.44 92 THR A CA 1
ATOM 688 C C . THR A 1 92 ? 2.788 4.805 -5.656 1.00 98.44 92 THR A C 1
ATOM 690 O O . THR A 1 92 ? 2.579 4.880 -6.867 1.00 98.44 92 THR A O 1
ATOM 693 N N . TYR A 1 93 ? 3.939 5.207 -5.114 1.00 98.38 93 TYR A N 1
ATOM 694 C CA . TYR A 1 93 ? 5.010 5.779 -5.927 1.00 98.38 93 TYR A CA 1
ATOM 695 C C . TYR A 1 93 ? 5.766 4.739 -6.752 1.00 98.38 93 TYR A C 1
ATOM 697 O O . TYR A 1 93 ? 6.266 5.085 -7.814 1.00 98.38 93 TYR A O 1
ATOM 705 N N . THR A 1 94 ? 5.808 3.475 -6.325 1.00 98.50 94 THR A N 1
ATOM 706 C CA . THR A 1 94 ? 6.593 2.416 -6.984 1.00 98.50 94 THR A CA 1
ATOM 707 C C . THR A 1 94 ? 6.312 2.267 -8.496 1.00 98.50 94 THR A C 1
ATOM 709 O O . THR A 1 94 ? 7.272 2.265 -9.266 1.00 98.50 94 THR A O 1
ATOM 712 N N . PRO A 1 95 ? 5.059 2.175 -8.995 1.00 97.69 95 PRO A N 1
ATOM 713 C CA . PRO A 1 95 ? 4.806 2.157 -10.441 1.00 97.69 95 PRO A CA 1
ATOM 714 C C . PRO A 1 95 ? 5.109 3.492 -11.128 1.00 97.69 95 PRO A C 1
ATOM 716 O O . PRO A 1 95 ? 5.579 3.494 -12.265 1.00 97.69 95 PRO A O 1
ATOM 719 N N . LEU A 1 96 ? 4.914 4.626 -10.453 1.00 97.94 96 LEU A N 1
ATOM 720 C CA . LEU A 1 96 ? 5.243 5.940 -11.015 1.00 97.94 96 LEU A CA 1
ATOM 721 C C . LEU A 1 96 ? 6.755 6.080 -11.237 1.00 97.94 96 LEU A C 1
ATOM 723 O O . LEU A 1 96 ? 7.202 6.556 -12.277 1.00 97.94 96 LEU A O 1
ATOM 727 N N . THR A 1 97 ? 7.561 5.620 -10.286 1.00 98.38 97 THR A N 1
ATOM 728 C CA . THR A 1 97 ? 9.017 5.732 -10.342 1.00 98.38 97 THR A CA 1
ATOM 729 C C . THR A 1 97 ? 9.648 4.638 -11.194 1.00 98.38 97 THR A C 1
ATOM 731 O O . THR A 1 97 ? 10.491 4.940 -12.034 1.00 98.38 97 THR A O 1
ATOM 734 N N . LEU A 1 98 ? 9.254 3.372 -11.034 1.00 98.19 98 LEU A N 1
ATOM 735 C CA . LEU A 1 98 ? 9.898 2.263 -11.747 1.00 98.19 98 LEU A CA 1
ATOM 736 C C . LEU A 1 98 ? 9.393 2.077 -13.180 1.00 98.19 98 LEU A C 1
ATOM 738 O O . LEU A 1 98 ? 10.182 1.666 -14.028 1.00 98.19 98 LEU A O 1
ATOM 742 N N . VAL A 1 99 ? 8.115 2.361 -13.460 1.00 97.38 99 VAL A N 1
ATOM 743 C CA . VAL A 1 99 ? 7.527 2.152 -14.796 1.00 97.38 99 VAL A CA 1
ATOM 744 C C . VAL A 1 99 ? 7.491 3.448 -15.601 1.00 97.38 99 VAL A C 1
ATOM 746 O O . VAL A 1 99 ? 7.960 3.451 -16.734 1.00 97.38 99 VAL A O 1
ATOM 749 N N . ALA A 1 100 ? 6.960 4.544 -15.044 1.00 96.69 100 ALA A N 1
ATOM 750 C CA . ALA A 1 100 ? 6.809 5.788 -15.807 1.00 96.69 100 ALA A CA 1
ATOM 751 C C . ALA A 1 100 ? 8.113 6.599 -15.919 1.00 96.69 100 ALA A C 1
ATOM 753 O O . ALA A 1 100 ? 8.419 7.091 -17.002 1.00 96.69 100 ALA A O 1
ATOM 754 N N . ILE A 1 101 ? 8.889 6.734 -14.835 1.00 97.81 101 ILE A N 1
ATOM 755 C CA . ILE A 1 101 ? 10.204 7.405 -14.878 1.00 97.81 101 ILE A CA 1
ATOM 756 C C . ILE A 1 101 ? 11.286 6.437 -15.378 1.00 97.81 101 ILE A C 1
ATOM 758 O O . ILE A 1 101 ? 12.027 6.754 -16.306 1.00 97.81 101 ILE A O 1
ATOM 762 N N . GLY A 1 102 ? 11.373 5.252 -14.771 1.00 96.50 102 GLY A N 1
ATOM 763 C CA . GLY A 1 102 ? 12.331 4.215 -15.144 1.00 96.50 102 GLY A CA 1
ATOM 764 C C . GLY A 1 102 ? 13.802 4.595 -14.923 1.00 96.50 102 GLY A C 1
ATOM 765 O O . GLY A 1 102 ? 14.151 5.637 -14.358 1.00 96.50 102 GLY A O 1
ATOM 766 N N . GLY A 1 103 ? 14.693 3.699 -15.351 1.00 96.75 103 GLY A N 1
ATOM 767 C CA . GLY A 1 103 ? 16.142 3.893 -15.271 1.00 96.75 103 GLY A CA 1
ATOM 768 C C . GLY A 1 103 ? 16.677 4.102 -13.847 1.00 96.75 103 GLY A C 1
ATOM 769 O O . GLY A 1 103 ? 16.037 3.776 -12.847 1.00 96.75 103 GLY A O 1
ATOM 770 N N . GLN A 1 104 ? 17.887 4.656 -13.751 1.00 97.81 104 GLN A N 1
ATOM 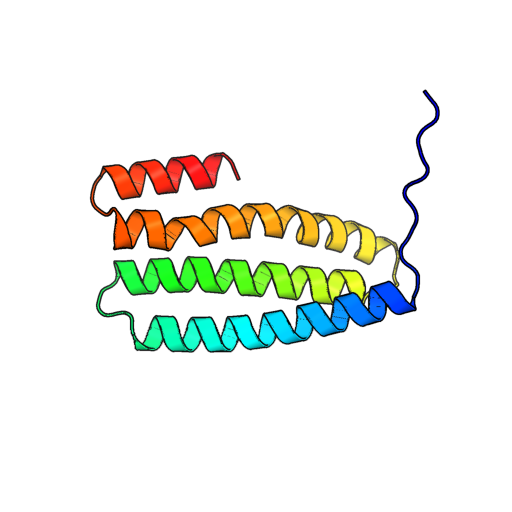771 C CA . GLN A 1 104 ? 18.571 4.861 -12.470 1.00 97.81 104 GLN A CA 1
ATOM 772 C C . GLN A 1 104 ? 17.832 5.852 -11.559 1.00 97.81 104 GLN A C 1
ATOM 774 O O . GLN A 1 104 ? 17.753 5.635 -10.351 1.00 97.81 104 GLN A O 1
ATOM 779 N N . LEU A 1 105 ? 17.252 6.910 -12.133 1.00 98.00 105 LEU A N 1
ATOM 780 C CA . LEU A 1 105 ? 16.491 7.903 -11.377 1.00 98.00 105 LEU A CA 1
ATOM 781 C C . LEU A 1 105 ? 15.244 7.283 -10.735 1.00 98.00 105 LEU A C 1
ATOM 783 O O . LEU A 1 105 ? 14.997 7.513 -9.554 1.00 98.00 105 LEU A O 1
ATOM 787 N N . GLY A 1 106 ? 14.499 6.459 -11.479 1.00 97.94 106 GLY A N 1
ATOM 788 C CA . GLY A 1 106 ? 13.338 5.740 -10.959 1.00 97.94 106 GLY A CA 1
ATOM 789 C C . GLY A 1 106 ? 13.691 4.831 -9.784 1.00 97.94 106 GLY A C 1
ATOM 790 O O . GLY A 1 106 ? 13.003 4.837 -8.763 1.00 97.94 106 GLY A O 1
ATOM 791 N N . VAL A 1 107 ? 14.804 4.099 -9.872 1.00 98.12 107 VAL A N 1
ATOM 792 C CA . VAL A 1 107 ? 15.282 3.235 -8.778 1.00 98.12 107 VAL A CA 1
ATOM 793 C C . VAL A 1 107 ? 15.667 4.053 -7.542 1.00 98.12 107 VAL A C 1
ATOM 795 O O . VAL A 1 107 ? 15.220 3.730 -6.442 1.00 98.12 107 VAL A O 1
ATOM 798 N N . ILE A 1 108 ? 16.437 5.135 -7.710 1.00 98.38 108 ILE A N 1
ATOM 799 C CA . ILE A 1 108 ? 16.848 6.012 -6.599 1.00 98.38 108 ILE A CA 1
ATOM 800 C C . ILE A 1 108 ? 15.627 6.650 -5.928 1.00 98.38 108 ILE A C 1
ATOM 802 O O . ILE A 1 108 ? 15.521 6.627 -4.703 1.00 98.38 108 ILE A O 1
ATOM 806 N N . ALA A 1 109 ? 14.687 7.177 -6.717 1.00 98.12 109 ALA A N 1
ATOM 807 C CA . ALA A 1 109 ? 13.461 7.777 -6.200 1.00 98.12 109 ALA A CA 1
ATOM 808 C C . ALA A 1 109 ? 12.620 6.756 -5.421 1.00 98.12 109 ALA A C 1
ATOM 810 O O . ALA A 1 109 ? 12.144 7.062 -4.331 1.00 98.12 109 ALA A O 1
ATOM 811 N N . THR A 1 110 ? 12.497 5.527 -5.937 1.00 98.25 110 THR A N 1
ATOM 812 C CA . THR A 1 110 ? 11.799 4.436 -5.238 1.00 98.25 110 THR A CA 1
ATOM 813 C C . THR A 1 110 ? 12.442 4.169 -3.882 1.00 98.25 110 THR A C 1
ATOM 815 O O . THR A 1 110 ? 11.756 4.210 -2.866 1.00 98.25 110 THR A O 1
ATOM 818 N N . ALA A 1 111 ? 13.761 3.961 -3.842 1.00 98.25 111 ALA A N 1
ATOM 819 C CA . ALA A 1 111 ? 14.474 3.691 -2.596 1.00 98.25 111 ALA A CA 1
ATOM 820 C C . ALA A 1 111 ? 14.318 4.83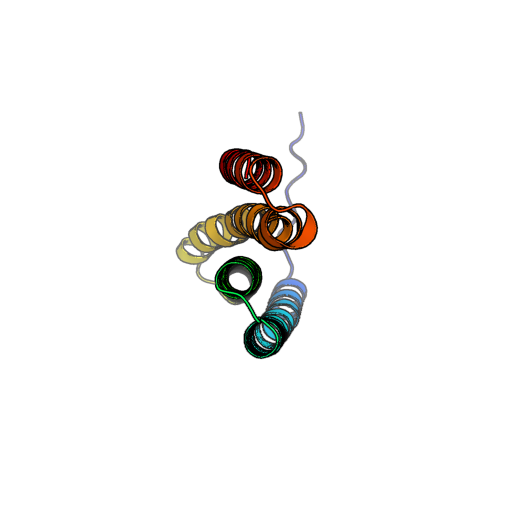4 -1.579 1.00 98.25 111 ALA A C 1
ATOM 822 O O . ALA A 1 111 ? 14.059 4.585 -0.406 1.00 98.25 111 ALA A O 1
ATOM 823 N N . PHE A 1 112 ? 14.423 6.087 -2.028 1.00 98.31 112 PHE A N 1
ATOM 824 C CA . PHE A 1 112 ? 14.288 7.254 -1.159 1.00 98.31 112 PHE A CA 1
ATOM 825 C C . PHE A 1 112 ? 12.893 7.363 -0.527 1.00 98.31 112 PHE A C 1
ATOM 827 O O . PHE A 1 112 ? 12.778 7.588 0.675 1.00 98.31 112 PHE A O 1
ATOM 834 N N . ILE A 1 113 ? 11.833 7.155 -1.313 1.00 98.19 113 ILE A N 1
ATOM 835 C CA . ILE A 1 113 ? 10.450 7.224 -0.821 1.00 98.19 113 ILE A CA 1
ATOM 836 C C . ILE A 1 113 ? 10.164 6.088 0.168 1.00 98.19 113 ILE A C 1
ATOM 838 O O . ILE A 1 113 ? 9.536 6.327 1.198 1.00 98.19 113 ILE A O 1
ATOM 842 N N . TRP A 1 114 ? 10.658 4.876 -0.108 1.00 98.12 114 TRP A N 1
ATOM 843 C CA . TRP A 1 114 ? 10.522 3.728 0.795 1.00 98.12 114 TRP A CA 1
ATOM 844 C C . TRP A 1 114 ? 11.261 3.908 2.125 1.00 98.12 114 TRP A C 1
ATOM 846 O O . TRP A 1 114 ? 10.813 3.379 3.129 1.00 98.12 114 TRP A O 1
ATOM 856 N N . LEU A 1 115 ? 12.375 4.642 2.152 1.00 97.75 115 LEU A N 1
ATOM 857 C CA . LEU A 1 115 ? 13.098 4.934 3.396 1.00 97.75 115 LEU A CA 1
ATOM 858 C C . LEU A 1 115 ? 12.427 6.023 4.242 1.00 97.75 115 LEU A C 1
ATOM 860 O O . LEU A 1 115 ? 12.624 6.061 5.454 1.00 97.75 115 LEU A O 1
ATOM 864 N N . LEU A 1 116 ? 11.690 6.932 3.602 1.00 95.88 116 LEU A N 1
ATOM 865 C CA . LEU A 1 116 ? 10.972 8.021 4.270 1.00 95.88 116 LEU A CA 1
ATOM 866 C C . LEU A 1 116 ? 9.599 7.619 4.805 1.00 95.88 116 LEU A C 1
ATOM 868 O O . LEU A 1 116 ? 9.089 8.293 5.701 1.00 95.88 116 LEU A O 1
ATOM 872 N N . SER A 1 117 ? 8.989 6.605 4.193 1.00 92.38 117 SER A N 1
ATOM 873 C CA . SER A 1 117 ? 7.661 6.110 4.551 1.00 92.38 117 SER A CA 1
ATOM 874 C C . SER A 1 117 ? 7.776 5.094 5.679 1.00 92.38 117 SER A C 1
ATOM 876 O O . SER A 1 117 ? 7.146 5.323 6.732 1.00 92.38 117 SER A O 1
#

Secondary structure (DSSP, 8-state):
------PPPPHHHHHHHHHHHHHHHHHHHHHHHHHHHH--SHHHHHHHHHHHHHHHHHHHHHHHHHH---HHHHHHHHHHHHHHHHHHHHHHHHHIIIIII-HHHHHHHHHHHHHH-

Radius of gyration: 17.06 Å; chains: 1; bounding box: 41×32×48 Å

Sequence (117 aa):
MTSIPKRAYSAAEEWLNSISHGLACVAAIVGLVFMLLRAETSVSVTASAVYGGTLIFMFLSSTIYHAVTHQKAKGLLKLFDHSAIYLLIAGTYTPLTLVAIGGQLGVIATAFIWLLS